Protein AF-C4FIS1-F1 (afdb_monomer_lite)

Structure (mmCIF, N/CA/C/O backbone):
data_AF-C4FIS1-F1
#
_entry.id   AF-C4FIS1-F1
#
loop_
_atom_site.group_PDB
_atom_site.id
_atom_site.type_symbol
_atom_site.label_atom_id
_atom_site.label_alt_id
_atom_site.label_comp_id
_atom_site.label_asym_id
_atom_site.label_entity_id
_atom_site.label_seq_id
_atom_site.pdbx_PDB_ins_code
_atom_site.Cartn_x
_atom_site.Cartn_y
_atom_site.Cartn_z
_atom_site.occupancy
_atom_site.B_iso_or_equiv
_atom_site.auth_seq_id
_atom_site.auth_comp_id
_atom_site.auth_asym_id
_atom_site.auth_atom_id
_atom_site.pdbx_PDB_model_num
ATOM 1 N N . MET A 1 1 ? 16.281 20.045 7.174 1.00 56.47 1 MET A N 1
ATOM 2 C CA . MET A 1 1 ? 15.308 21.058 6.700 1.00 56.47 1 MET A CA 1
ATOM 3 C C . MET A 1 1 ? 15.621 21.549 5.282 1.00 56.47 1 MET A C 1
ATOM 5 O O . MET A 1 1 ? 14.782 21.394 4.405 1.00 56.47 1 MET A O 1
ATOM 9 N N . ILE A 1 2 ? 16.854 21.994 5.016 1.00 57.41 2 ILE A N 1
ATOM 10 C CA . ILE A 1 2 ? 17.340 22.475 3.704 1.00 57.41 2 ILE A CA 1
ATOM 11 C C . ILE A 1 2 ? 17.148 21.480 2.539 1.00 57.41 2 ILE A C 1
ATOM 13 O O . ILE A 1 2 ? 16.610 21.848 1.499 1.00 57.41 2 ILE A O 1
ATOM 17 N N . LYS A 1 3 ? 17.479 20.191 2.721 1.00 56.88 3 LYS A N 1
ATOM 18 C CA . LYS A 1 3 ? 17.316 19.161 1.668 1.00 56.88 3 LYS A CA 1
ATOM 19 C C . LYS A 1 3 ? 15.870 19.012 1.163 1.00 56.88 3 LYS A C 1
ATOM 21 O O . LYS A 1 3 ? 15.664 18.653 0.010 1.00 56.88 3 LYS A O 1
ATOM 26 N N . LYS A 1 4 ? 14.865 19.290 2.006 1.00 59.03 4 LYS A N 1
ATOM 27 C CA . LYS A 1 4 ? 13.437 19.210 1.639 1.00 59.03 4 LYS A CA 1
ATOM 28 C C . LYS A 1 4 ? 13.034 20.363 0.710 1.00 59.03 4 LYS A C 1
ATOM 30 O O . LYS A 1 4 ? 12.317 20.131 -0.256 1.00 59.03 4 LYS A O 1
ATOM 35 N N . ILE A 1 5 ? 13.542 21.567 0.984 1.00 63.53 5 ILE A N 1
ATOM 36 C CA . ILE A 1 5 ? 13.285 22.788 0.203 1.00 63.53 5 ILE A CA 1
ATOM 37 C C . ILE A 1 5 ? 13.875 22.660 -1.204 1.00 63.53 5 ILE A C 1
ATOM 39 O O . ILE A 1 5 ? 13.159 22.846 -2.184 1.00 63.53 5 ILE A O 1
ATOM 43 N N . PHE A 1 6 ? 15.132 22.221 -1.321 1.00 64.06 6 PHE A N 1
ATOM 44 C CA . PHE A 1 6 ? 15.754 21.957 -2.625 1.00 64.06 6 PHE A CA 1
ATOM 45 C C . PHE A 1 6 ? 14.993 20.900 -3.443 1.00 64.06 6 PHE A C 1
ATOM 47 O O . PHE A 1 6 ? 14.843 21.038 -4.655 1.00 64.06 6 PHE A O 1
ATOM 54 N N . LYS A 1 7 ? 14.448 19.869 -2.783 1.00 62.88 7 LYS A N 1
ATOM 55 C CA . LYS A 1 7 ? 13.663 18.816 -3.445 1.00 62.88 7 LYS A CA 1
ATOM 56 C C . LYS A 1 7 ? 12.341 19.340 -4.022 1.00 62.88 7 LYS A C 1
ATOM 58 O O . LYS A 1 7 ? 11.948 18.932 -5.111 1.00 62.88 7 LYS A O 1
ATOM 63 N N . LEU A 1 8 ? 11.675 20.246 -3.304 1.00 63.34 8 LEU A N 1
ATOM 64 C CA . LEU A 1 8 ? 10.459 20.927 -3.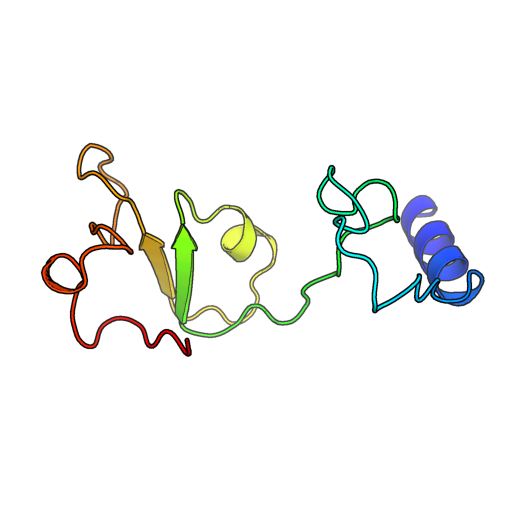760 1.00 63.34 8 LEU A CA 1
ATOM 65 C C . LEU A 1 8 ? 10.742 21.832 -4.963 1.00 63.34 8 LEU A C 1
ATOM 67 O O . LEU A 1 8 ? 10.038 21.738 -5.962 1.00 63.34 8 LEU A O 1
ATOM 71 N N . ILE A 1 9 ? 11.807 22.634 -4.907 1.00 67.00 9 ILE A N 1
ATOM 72 C CA . ILE A 1 9 ? 12.202 23.531 -6.005 1.00 67.00 9 ILE A CA 1
ATOM 73 C C . ILE A 1 9 ? 12.524 22.734 -7.277 1.00 67.00 9 ILE A C 1
ATOM 75 O O . ILE A 1 9 ? 12.055 23.086 -8.358 1.00 67.00 9 ILE A O 1
ATOM 79 N N . ASN A 1 10 ? 13.247 21.616 -7.156 1.00 62.16 10 ASN A N 1
ATOM 80 C CA . ASN A 1 10 ? 13.544 20.755 -8.305 1.00 62.16 10 ASN A CA 1
ATOM 81 C C . ASN A 1 10 ? 12.286 20.137 -8.932 1.00 62.16 10 ASN A C 1
ATOM 83 O O . ASN A 1 10 ? 12.228 20.009 -10.150 1.00 62.16 10 ASN A O 1
ATOM 87 N N . LYS A 1 11 ? 11.257 19.808 -8.138 1.00 63.84 11 LYS A N 1
ATOM 88 C CA . LYS A 1 11 ? 9.984 19.286 -8.665 1.00 63.84 11 LYS A CA 1
ATOM 89 C C . LYS A 1 11 ? 9.244 20.307 -9.537 1.00 63.84 11 LYS A C 1
ATOM 91 O O . LYS A 1 11 ? 8.573 19.907 -10.478 1.00 63.84 11 LYS A O 1
ATOM 96 N N . PHE A 1 12 ? 9.363 21.598 -9.227 1.00 66.50 12 PHE A N 1
ATOM 97 C CA . PHE A 1 12 ? 8.730 22.669 -10.004 1.00 66.50 12 PHE A CA 1
ATOM 98 C C . PHE A 1 12 ? 9.575 23.142 -11.194 1.00 66.50 12 PHE A C 1
ATOM 100 O O . PHE A 1 12 ? 9.019 23.669 -12.151 1.00 66.50 12 PHE A O 1
ATOM 107 N N . ARG A 1 13 ? 10.903 22.963 -11.156 1.00 69.38 13 ARG A N 1
ATOM 108 C CA . ARG A 1 13 ? 11.808 23.386 -12.241 1.00 69.38 13 ARG A CA 1
ATOM 109 C C . ARG A 1 13 ? 11.997 22.348 -13.344 1.00 69.38 13 ARG A C 1
ATOM 111 O O . ARG A 1 13 ? 12.378 22.724 -14.447 1.00 69.38 13 ARG A O 1
ATOM 118 N N . ILE A 1 14 ? 11.783 21.065 -13.057 1.00 69.00 14 ILE A N 1
ATOM 119 C CA . ILE A 1 14 ? 11.971 19.988 -14.033 1.00 69.00 14 ILE A CA 1
ATOM 120 C C . ILE A 1 14 ? 10.601 19.659 -14.642 1.00 69.00 14 ILE A C 1
ATOM 122 O O . ILE A 1 14 ? 9.723 19.199 -13.908 1.00 69.00 14 ILE A O 1
ATOM 126 N N . PRO A 1 15 ? 10.385 19.890 -15.951 1.00 71.94 15 PRO A N 1
ATOM 127 C CA . PRO A 1 15 ? 9.124 19.543 -16.594 1.00 71.94 15 PRO A CA 1
ATOM 128 C C . PRO A 1 15 ? 8.866 18.038 -16.485 1.00 71.94 15 PRO A C 1
ATOM 130 O O . PRO A 1 15 ? 9.793 17.223 -16.516 1.00 71.94 15 PRO A O 1
ATOM 133 N N . VAL A 1 16 ? 7.592 17.662 -16.360 1.00 75.12 16 VAL A N 1
ATOM 134 C CA . VAL A 1 16 ? 7.194 16.251 -16.327 1.00 75.12 16 VAL A CA 1
ATOM 135 C C . VAL A 1 16 ? 7.595 15.602 -17.649 1.00 75.12 16 VAL A C 1
ATOM 137 O O . VAL A 1 16 ? 7.113 15.990 -18.712 1.00 75.12 16 VAL A O 1
ATOM 140 N N . ASN A 1 17 ? 8.473 14.600 -17.586 1.00 80.25 17 ASN A N 1
ATOM 141 C CA . ASN A 1 17 ? 8.766 13.761 -18.738 1.00 80.25 17 ASN A CA 1
ATOM 142 C C . ASN A 1 17 ? 7.613 12.769 -18.922 1.00 80.25 17 ASN A C 1
ATOM 144 O O . ASN A 1 17 ? 7.449 11.846 -18.124 1.00 80.25 17 ASN A O 1
ATOM 148 N N . TRP A 1 18 ? 6.809 12.980 -19.960 1.00 81.25 18 TRP A N 1
ATOM 149 C CA . TRP A 1 18 ? 5.650 12.142 -20.265 1.00 81.25 18 TRP A CA 1
ATOM 150 C C . TRP A 1 18 ? 6.025 10.769 -20.834 1.00 81.25 18 TRP A C 1
ATOM 152 O O . TRP A 1 18 ? 5.193 9.866 -20.808 1.00 81.25 18 TRP A O 1
ATOM 162 N N . TYR A 1 19 ? 7.277 10.586 -21.276 1.00 83.94 19 TYR A N 1
ATOM 163 C CA . TYR A 1 19 ? 7.742 9.410 -22.017 1.00 83.94 19 TYR A CA 1
ATOM 164 C C . TYR A 1 19 ? 6.828 9.072 -23.216 1.00 83.94 19 TYR A C 1
ATOM 166 O O . TYR A 1 19 ? 5.847 9.752 -23.517 1.00 83.94 19 TYR A O 1
ATOM 174 N N . ASN A 1 20 ? 7.163 8.021 -23.964 1.00 89.38 20 ASN A N 1
ATOM 175 C CA . ASN A 1 20 ? 6.249 7.503 -24.975 1.00 89.38 20 ASN A CA 1
ATOM 176 C C . ASN A 1 20 ? 5.168 6.655 -24.291 1.00 89.38 20 ASN A C 1
ATOM 178 O O . ASN A 1 20 ? 5.451 5.554 -23.821 1.00 89.38 20 ASN A O 1
ATOM 182 N N . LEU A 1 21 ? 3.930 7.150 -24.273 1.00 86.69 21 LEU A N 1
ATOM 183 C CA . LEU A 1 21 ? 2.788 6.450 -23.673 1.00 86.69 21 LEU A CA 1
ATOM 184 C C . LEU A 1 21 ? 2.373 5.178 -24.437 1.00 86.69 21 LEU A C 1
ATOM 186 O O . LEU A 1 21 ? 1.608 4.382 -23.908 1.00 86.69 21 LEU A O 1
ATOM 190 N N . ARG A 1 22 ? 2.883 4.960 -25.658 1.00 92.75 22 ARG A N 1
ATOM 191 C CA . ARG A 1 22 ? 2.650 3.741 -26.459 1.00 92.75 22 ARG A CA 1
ATOM 192 C C . ARG A 1 22 ? 3.745 2.683 -26.290 1.00 92.75 22 ARG A C 1
ATOM 194 O O . ARG A 1 22 ? 3.812 1.736 -27.068 1.00 92.75 22 ARG A O 1
ATOM 201 N N . ARG A 1 23 ? 4.657 2.856 -25.332 1.00 91.12 23 ARG A N 1
ATOM 202 C CA . ARG A 1 23 ? 5.745 1.901 -25.098 1.00 91.12 23 ARG A CA 1
ATOM 203 C C . ARG A 1 23 ? 5.200 0.613 -24.475 1.00 91.12 23 ARG A C 1
ATOM 205 O O . ARG A 1 23 ? 4.400 0.671 -23.550 1.00 91.12 23 ARG A O 1
ATOM 212 N N . LEU A 1 24 ? 5.692 -0.535 -24.941 1.00 93.62 24 LEU A N 1
ATOM 213 C CA . LEU A 1 24 ? 5.341 -1.850 -24.381 1.00 93.62 24 LEU A CA 1
ATOM 214 C C . LEU A 1 24 ? 6.151 -2.205 -23.125 1.00 93.62 24 LEU A C 1
ATOM 216 O O . LEU A 1 24 ? 5.775 -3.092 -22.366 1.00 93.62 24 LEU A O 1
ATOM 220 N N . GLU A 1 25 ? 7.261 -1.507 -22.888 1.00 90.06 25 GLU A N 1
ATOM 221 C CA . GLU A 1 25 ? 8.099 -1.720 -21.711 1.00 90.06 25 GLU A CA 1
ATOM 222 C C . GLU A 1 25 ? 7.798 -0.713 -20.592 1.00 90.06 25 GLU A C 1
ATOM 224 O O . GLU A 1 25 ? 7.600 0.473 -20.874 1.00 90.06 25 GLU A O 1
ATOM 229 N N . PRO A 1 26 ? 7.880 -1.116 -19.313 1.00 86.44 26 PRO A N 1
ATOM 230 C CA . PRO A 1 26 ? 7.587 -0.242 -18.177 1.00 86.44 26 PRO A CA 1
ATOM 231 C C . PRO A 1 26 ? 8.589 0.908 -18.067 1.00 86.44 26 PRO A C 1
ATOM 233 O O . PRO A 1 26 ? 9.792 0.664 -18.078 1.00 86.44 26 PRO A O 1
ATOM 236 N N . ILE A 1 27 ? 8.105 2.145 -17.885 1.00 84.00 27 ILE A N 1
ATOM 237 C CA . ILE A 1 27 ? 8.927 3.374 -17.801 1.00 84.00 27 ILE A CA 1
ATOM 238 C C . ILE A 1 27 ? 10.114 3.229 -16.831 1.00 84.00 27 ILE A C 1
ATOM 240 O O . ILE A 1 27 ? 11.201 3.713 -17.127 1.00 84.00 27 ILE A O 1
ATOM 244 N N . SER A 1 28 ? 9.922 2.545 -15.701 1.00 83.50 28 SER A N 1
ATOM 245 C CA . SER A 1 28 ? 10.977 2.206 -14.742 1.00 83.50 28 SER A CA 1
ATOM 246 C C . SER A 1 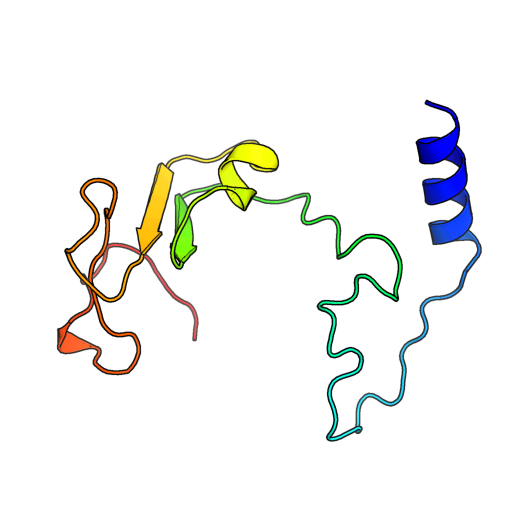28 ? 10.698 0.834 -14.134 1.00 83.50 28 SER A C 1
ATOM 248 O O . SER A 1 28 ? 9.548 0.499 -13.849 1.00 83.50 28 SER A O 1
ATOM 250 N N . ARG A 1 29 ? 11.762 0.055 -13.910 1.00 87.25 29 ARG A N 1
ATOM 251 C CA . ARG A 1 29 ? 11.718 -1.244 -13.214 1.00 87.25 29 ARG A CA 1
ATOM 252 C C . ARG A 1 29 ? 12.066 -1.137 -11.725 1.00 87.25 29 ARG A C 1
ATOM 254 O O . ARG A 1 29 ? 11.986 -2.125 -11.009 1.00 87.25 29 ARG A O 1
ATOM 261 N N . VAL A 1 30 ? 12.416 0.061 -11.248 1.00 84.56 30 VAL A N 1
ATOM 262 C CA . VAL A 1 30 ? 12.819 0.332 -9.855 1.00 84.56 30 VAL A CA 1
ATOM 263 C C . VAL A 1 30 ? 11.781 1.189 -9.131 1.00 84.56 30 VAL A C 1
ATOM 265 O O . VAL A 1 30 ? 12.112 2.106 -8.386 1.00 84.56 30 VAL A O 1
ATOM 268 N N . PHE A 1 31 ? 10.496 0.933 -9.393 1.00 71.62 31 PHE A N 1
ATOM 269 C CA . PHE A 1 31 ? 9.366 1.594 -8.724 1.00 71.62 31 PHE A CA 1
ATOM 270 C C . PHE A 1 31 ? 9.412 3.140 -8.761 1.00 71.62 31 PHE A C 1
ATOM 272 O O . PHE A 1 31 ? 8.868 3.823 -7.894 1.00 71.62 31 PHE A O 1
ATOM 279 N N . GLY A 1 32 ? 10.067 3.718 -9.775 1.00 74.00 32 GLY A N 1
ATOM 280 C CA . GLY A 1 32 ? 10.207 5.166 -9.924 1.00 74.00 32 GLY A CA 1
ATOM 281 C C . GLY A 1 32 ? 11.146 5.844 -8.921 1.00 74.00 32 GLY A C 1
ATOM 282 O O . GLY A 1 32 ? 11.128 7.072 -8.856 1.00 74.00 32 GLY A O 1
ATOM 283 N N . PHE A 1 33 ? 11.964 5.097 -8.165 1.00 74.00 33 PHE A N 1
ATOM 284 C CA . PHE A 1 33 ? 12.999 5.676 -7.292 1.00 74.00 33 PHE A CA 1
ATOM 285 C C . PHE A 1 33 ? 14.063 6.460 -8.077 1.00 74.00 33 PHE A C 1
ATOM 287 O O . PHE A 1 33 ? 14.628 7.425 -7.568 1.00 74.00 33 PHE A O 1
ATOM 294 N N . ASP A 1 34 ? 14.283 6.086 -9.336 1.00 79.94 34 ASP A N 1
ATOM 295 C CA . ASP A 1 34 ? 15.126 6.784 -10.308 1.00 79.94 34 ASP A CA 1
ATOM 296 C C . ASP A 1 34 ? 14.535 8.129 -10.772 1.00 79.94 34 ASP A C 1
ATOM 298 O O . ASP A 1 34 ? 15.252 8.981 -11.288 1.00 79.94 34 ASP A O 1
ATOM 302 N N . ARG A 1 35 ? 13.232 8.356 -10.550 1.00 73.12 35 ARG A N 1
ATOM 303 C CA . ARG A 1 35 ? 12.488 9.541 -11.016 1.00 73.12 35 ARG A CA 1
ATOM 304 C C . ARG A 1 35 ? 12.153 10.522 -9.889 1.00 73.12 35 ARG A C 1
ATOM 306 O O . ARG A 1 35 ? 11.232 11.329 -10.006 1.00 73.12 35 ARG A O 1
ATOM 313 N N . GLY A 1 36 ? 12.907 10.468 -8.792 1.00 72.38 36 GLY A N 1
ATOM 314 C CA . GLY A 1 36 ? 12.755 11.352 -7.639 1.00 72.38 36 GLY A CA 1
ATOM 315 C C . GLY A 1 36 ? 12.009 10.691 -6.483 1.00 72.38 36 GLY A C 1
ATOM 316 O O . GLY A 1 36 ? 12.260 9.540 -6.140 1.00 72.38 36 GLY A O 1
ATOM 317 N N . THR A 1 37 ? 11.128 11.434 -5.804 1.00 63.50 37 THR A N 1
ATOM 318 C CA . THR A 1 37 ? 10.243 10.802 -4.814 1.00 63.50 37 THR A CA 1
ATOM 319 C C . THR A 1 37 ? 9.130 10.094 -5.585 1.00 63.50 37 THR A C 1
ATOM 321 O O . THR A 1 37 ? 8.471 10.770 -6.384 1.00 63.50 37 THR A O 1
ATOM 324 N N . PRO A 1 38 ? 8.875 8.790 -5.350 1.00 63.44 38 PRO A N 1
ATOM 325 C CA . PRO A 1 38 ? 7.638 8.158 -5.798 1.00 63.44 38 PRO A CA 1
ATOM 326 C C . PRO A 1 38 ? 6.457 9.058 -5.440 1.00 63.44 38 PRO A C 1
ATOM 328 O O . PRO A 1 38 ? 6.541 9.762 -4.431 1.00 63.44 38 PRO A O 1
ATOM 331 N N . ILE A 1 39 ? 5.404 9.062 -6.271 1.00 64.44 39 ILE A N 1
ATOM 332 C CA . ILE A 1 39 ? 4.201 9.891 -6.081 1.00 64.44 39 ILE A CA 1
ATOM 333 C C . ILE A 1 39 ? 3.904 9.987 -4.585 1.00 64.44 39 ILE A C 1
ATOM 335 O O . ILE A 1 39 ? 3.648 8.965 -3.946 1.00 64.44 39 ILE A O 1
ATOM 339 N N . ASP A 1 40 ? 4.001 11.199 -4.029 1.00 58.50 40 ASP A N 1
ATOM 340 C CA . ASP A 1 40 ? 3.607 11.457 -2.650 1.00 58.50 40 ASP A CA 1
ATOM 341 C C . ASP A 1 40 ? 2.099 11.190 -2.589 1.00 58.50 40 ASP A C 1
ATOM 343 O O . ASP A 1 40 ? 1.289 12.058 -2.922 1.00 58.50 40 ASP A O 1
ATOM 347 N N . ARG A 1 41 ? 1.714 9.960 -2.236 1.00 63.56 41 ARG A N 1
ATOM 348 C CA . ARG A 1 41 ? 0.319 9.569 -2.039 1.00 63.56 41 ARG A CA 1
ATOM 349 C C . ARG A 1 41 ? -0.136 10.231 -0.742 1.00 63.56 41 ARG A C 1
ATOM 351 O O . ARG A 1 41 ? -0.037 9.657 0.332 1.00 63.56 41 ARG A O 1
ATOM 358 N N . LYS A 1 42 ? -0.547 11.497 -0.838 1.00 56.50 42 LYS A N 1
ATOM 359 C CA . LYS A 1 42 ? -0.975 12.313 0.312 1.00 56.50 42 LYS A CA 1
ATOM 360 C C . LYS A 1 42 ? -2.408 12.032 0.768 1.00 56.50 42 LYS A C 1
ATOM 362 O O . LYS A 1 42 ? -2.841 12.587 1.771 1.00 56.50 42 LYS A O 1
ATOM 367 N N . TYR A 1 43 ? -3.131 11.174 0.055 1.00 64.50 43 TYR A N 1
ATOM 368 C CA . TYR A 1 43 ? -4.522 10.851 0.345 1.00 64.50 43 TYR A CA 1
ATOM 369 C C . TYR A 1 43 ? -4.652 9.351 0.579 1.00 64.50 43 TYR A C 1
ATOM 371 O O . TYR A 1 43 ? -5.032 8.594 -0.305 1.00 64.50 43 TYR A O 1
ATOM 379 N N . ILE A 1 44 ? -4.256 8.928 1.777 1.00 75.75 44 ILE A N 1
ATOM 380 C CA . ILE A 1 44 ? -4.441 7.568 2.277 1.00 75.75 44 ILE A CA 1
ATOM 381 C C . ILE A 1 44 ? -5.392 7.683 3.472 1.00 75.75 44 ILE A C 1
ATOM 383 O O . ILE A 1 44 ? -4.998 8.128 4.553 1.00 75.75 44 ILE A O 1
ATOM 387 N N . GLN A 1 45 ? -6.672 7.404 3.234 1.00 81.94 45 GLN A N 1
ATOM 388 C CA . GLN A 1 45 ? -7.777 7.621 4.174 1.00 81.94 45 GLN A CA 1
ATOM 389 C C . GLN A 1 45 ? -8.830 6.513 4.005 1.00 81.94 45 GLN A C 1
ATOM 391 O O . GLN A 1 45 ? -8.866 5.863 2.964 1.00 81.94 45 GLN A O 1
ATOM 396 N N . GLY A 1 46 ? -9.702 6.317 4.997 1.00 86.06 46 GLY A N 1
ATOM 397 C CA . GLY A 1 46 ? -10.769 5.311 4.960 1.00 86.06 46 GLY A CA 1
ATOM 398 C C . GLY A 1 46 ? -10.336 3.928 5.455 1.00 86.06 46 GLY A C 1
ATOM 399 O O . GLY A 1 46 ? -9.454 3.820 6.303 1.00 86.06 46 GLY A O 1
ATOM 400 N N . VAL A 1 47 ? -11.001 2.877 4.974 1.00 87.25 47 VAL A N 1
ATOM 401 C CA . VAL A 1 47 ? -10.610 1.478 5.223 1.00 87.25 47 VAL A CA 1
ATOM 402 C C . VAL A 1 47 ? -9.530 1.110 4.215 1.00 87.25 47 VAL A C 1
ATOM 404 O O . VAL A 1 47 ? -9.737 1.269 3.014 1.00 87.25 47 VAL A O 1
ATOM 407 N N . ILE A 1 48 ? -8.374 0.654 4.690 1.00 87.00 48 ILE A N 1
ATOM 408 C CA . ILE A 1 48 ? -7.219 0.400 3.827 1.00 87.00 48 ILE A CA 1
ATOM 409 C C . ILE A 1 48 ? -6.882 -1.073 3.854 1.00 87.00 48 ILE A C 1
ATOM 411 O O . ILE A 1 48 ? -6.576 -1.607 4.915 1.00 87.00 48 ILE A O 1
ATOM 415 N N . CYS A 1 49 ? -6.848 -1.684 2.672 1.00 87.31 49 CYS A N 1
ATOM 416 C CA . CYS A 1 49 ? -6.245 -2.991 2.482 1.00 87.31 49 CYS A CA 1
ATOM 417 C C . CYS A 1 49 ? -4.806 -2.853 1.988 1.00 87.31 49 CYS A C 1
ATOM 419 O O . CYS A 1 49 ? -4.564 -2.215 0.962 1.00 87.31 49 CYS A O 1
ATOM 421 N N . GLU A 1 50 ? -3.859 -3.484 2.673 1.00 85.25 50 GLU A N 1
ATOM 422 C CA . GLU A 1 50 ? -2.501 -3.682 2.169 1.00 85.25 50 GLU A CA 1
ATOM 423 C C . GLU A 1 50 ? -2.175 -5.174 2.055 1.00 85.25 50 GLU A C 1
ATOM 425 O O . GLU A 1 50 ? -2.620 -6.000 2.852 1.00 85.25 50 GLU A O 1
ATOM 430 N N . ILE A 1 51 ? -1.366 -5.521 1.052 1.00 86.25 51 ILE A N 1
ATOM 431 C CA . ILE A 1 51 ? -0.908 -6.892 0.817 1.00 86.25 51 ILE A CA 1
ATOM 432 C C . ILE A 1 51 ? 0.395 -7.115 1.580 1.00 86.25 51 ILE A C 1
ATOM 434 O O . ILE A 1 51 ? 1.314 -6.300 1.509 1.00 86.25 51 ILE A O 1
ATOM 438 N N . ALA A 1 52 ? 0.484 -8.243 2.284 1.00 80.38 52 ALA A N 1
ATOM 439 C CA . ALA A 1 52 ? 1.662 -8.704 3.014 1.00 80.38 52 ALA A CA 1
ATOM 440 C C . ALA A 1 52 ? 2.153 -7.780 4.156 1.00 80.38 52 ALA A C 1
ATOM 442 O O . ALA A 1 52 ? 3.149 -8.073 4.820 1.00 80.38 52 ALA A O 1
ATOM 443 N N . GLY A 1 53 ? 1.468 -6.681 4.461 1.00 83.12 53 GLY A N 1
ATOM 444 C CA . GLY A 1 53 ? 1.876 -5.768 5.523 1.00 83.12 53 GLY A CA 1
ATOM 445 C C . GLY A 1 53 ? 0.928 -4.591 5.686 1.00 83.12 53 GLY A C 1
ATOM 446 O O . GLY A 1 53 ? -0.169 -4.596 5.157 1.00 83.12 53 GLY A O 1
ATOM 447 N N . GLY A 1 54 ? 1.355 -3.593 6.455 1.00 83.38 54 GLY A N 1
ATOM 448 C CA . GLY A 1 54 ? 0.619 -2.336 6.644 1.00 83.38 54 GLY A CA 1
ATOM 449 C C . GLY A 1 54 ? 1.555 -1.158 6.901 1.00 83.38 54 GLY A C 1
ATOM 450 O O . GLY A 1 54 ? 1.205 -0.215 7.603 1.00 83.38 54 GLY A O 1
ATOM 451 N N . THR A 1 55 ? 2.816 -1.270 6.477 1.00 84.00 55 THR A N 1
ATOM 452 C CA . THR A 1 55 ? 3.867 -0.304 6.827 1.00 84.00 55 THR A CA 1
ATOM 453 C C . THR A 1 55 ? 3.654 1.033 6.134 1.00 84.00 55 THR A C 1
ATOM 455 O O . THR A 1 55 ? 4.034 2.066 6.684 1.00 84.00 55 THR A O 1
ATOM 458 N N . TYR A 1 56 ? 3.038 1.034 4.952 1.00 82.12 56 TYR A N 1
ATOM 459 C CA . TYR A 1 56 ? 2.871 2.239 4.160 1.00 82.12 56 TYR A CA 1
ATOM 460 C C . TYR A 1 56 ? 1.756 3.124 4.719 1.00 82.12 56 TYR A C 1
ATOM 462 O O . TYR A 1 56 ? 1.997 4.283 5.056 1.00 82.12 56 TYR A O 1
ATOM 470 N N . SER A 1 57 ? 0.556 2.578 4.898 1.00 85.25 57 SER A N 1
ATOM 471 C CA . SER A 1 57 ? -0.581 3.311 5.455 1.00 85.25 57 SER A CA 1
ATOM 472 C C . SER A 1 57 ? -0.374 3.689 6.917 1.00 85.25 57 SER A C 1
ATOM 474 O O . SER A 1 57 ? -0.746 4.791 7.294 1.00 85.25 57 SER A O 1
ATOM 476 N N . LYS A 1 58 ? 0.308 2.870 7.729 1.00 86.25 58 LYS A N 1
ATOM 477 C CA . LYS A 1 58 ? 0.678 3.273 9.100 1.00 86.25 58 LYS A CA 1
ATOM 478 C C . LYS A 1 58 ? 1.638 4.461 9.132 1.00 86.25 58 LYS A C 1
ATOM 480 O O . LYS A 1 58 ? 1.651 5.211 10.101 1.00 86.25 58 LYS A O 1
ATOM 485 N N . LYS A 1 59 ? 2.466 4.623 8.097 1.00 85.25 59 LYS A N 1
ATOM 486 C CA . LYS A 1 59 ? 3.453 5.706 8.010 1.00 85.25 59 LYS A CA 1
ATOM 487 C C . LYS A 1 59 ? 2.894 6.981 7.378 1.00 85.25 59 LYS A C 1
ATOM 489 O O . LYS A 1 59 ? 3.358 8.068 7.714 1.00 85.25 59 LYS A O 1
ATOM 494 N N . TYR A 1 60 ? 1.959 6.853 6.438 1.00 83.69 60 TYR A N 1
ATOM 495 C CA . TYR A 1 60 ? 1.500 7.960 5.589 1.00 83.69 60 TYR A CA 1
ATOM 496 C C . TYR A 1 60 ? -0.014 8.211 5.638 1.00 83.69 60 TYR A C 1
ATOM 498 O O . TYR A 1 60 ? -0.484 9.184 5.050 1.00 83.69 60 TYR A O 1
ATOM 506 N N . GLY A 1 61 ? -0.776 7.355 6.313 1.00 84.62 61 GLY A N 1
ATOM 507 C CA . GLY A 1 61 ? -2.207 7.520 6.524 1.00 84.62 61 GLY A CA 1
ATOM 508 C C . GLY A 1 61 ? -2.505 8.654 7.497 1.00 84.62 61 GLY A C 1
ATOM 509 O O . GLY A 1 61 ? -1.766 8.878 8.453 1.00 84.62 61 GLY A O 1
ATOM 510 N N . SER A 1 62 ? -3.590 9.379 7.242 1.00 84.69 62 SER A N 1
ATOM 511 C CA . SER A 1 62 ? -4.034 10.478 8.107 1.00 84.69 62 SER A CA 1
ATOM 512 C C . SER A 1 62 ? -5.412 10.222 8.706 1.00 84.69 62 SER A C 1
ATOM 514 O O . SER A 1 62 ? -5.574 10.299 9.916 1.00 84.69 62 SER A O 1
ATOM 516 N N . ASN A 1 63 ? -6.394 9.867 7.876 1.00 88.69 63 ASN A N 1
ATOM 517 C CA . ASN A 1 63 ? -7.778 9.618 8.289 1.00 88.69 63 ASN A CA 1
ATOM 518 C C . ASN A 1 63 ? -8.164 8.154 8.026 1.00 88.69 63 ASN A C 1
ATOM 520 O O . ASN A 1 63 ? -9.109 7.862 7.291 1.00 88.69 63 ASN A O 1
ATOM 524 N N . VAL A 1 64 ? -7.347 7.228 8.532 1.00 89.12 64 VAL A N 1
ATOM 525 C CA . VAL A 1 64 ? -7.546 5.785 8.346 1.00 89.12 64 VAL A CA 1
ATOM 526 C C . VAL A 1 64 ? -8.526 5.266 9.394 1.00 89.12 64 VAL A C 1
ATOM 528 O O . VAL A 1 64 ? -8.291 5.425 10.587 1.00 89.12 64 VAL A O 1
ATOM 531 N N . LYS A 1 65 ? -9.610 4.630 8.945 1.00 89.88 65 LYS A N 1
ATOM 532 C CA . LYS A 1 65 ? -10.629 4.003 9.800 1.00 89.88 65 LYS A CA 1
ATOM 533 C C . LYS A 1 65 ? -10.198 2.619 10.285 1.00 89.88 65 LYS A C 1
ATOM 535 O O . LYS A 1 65 ? -10.413 2.288 11.445 1.00 89.88 65 LYS A O 1
ATOM 540 N N . SER A 1 66 ? -9.586 1.820 9.412 1.00 88.19 66 SER A N 1
ATOM 541 C CA . SER A 1 66 ? -9.037 0.508 9.758 1.00 88.19 66 SER A CA 1
ATOM 542 C C . SER A 1 66 ? -7.928 0.094 8.792 1.00 88.19 66 SER A C 1
ATOM 544 O O . SER A 1 66 ? -7.857 0.566 7.653 1.00 88.19 66 SER A O 1
ATOM 546 N N . TYR A 1 67 ? -7.056 -0.787 9.281 1.00 87.25 67 TYR A N 1
ATOM 547 C CA . TYR A 1 67 ? -5.967 -1.390 8.525 1.00 87.25 67 TYR A CA 1
ATOM 548 C C . TYR A 1 67 ? -6.271 -2.871 8.349 1.00 87.25 67 TYR A C 1
ATOM 550 O O . TYR A 1 67 ? -6.181 -3.634 9.305 1.00 87.25 67 TYR A O 1
ATOM 558 N N . GLU A 1 68 ? -6.607 -3.269 7.135 1.00 87.44 68 GLU A N 1
ATOM 559 C CA . GLU A 1 68 ? -6.834 -4.651 6.745 1.00 87.44 68 GLU A CA 1
ATOM 560 C C . GLU A 1 68 ? -5.570 -5.168 6.056 1.00 87.44 68 GLU A C 1
ATOM 562 O O . GLU A 1 68 ? -5.074 -4.568 5.102 1.00 87.44 68 GLU A O 1
ATOM 567 N N . ILE A 1 69 ? -5.018 -6.276 6.548 1.00 86.62 69 ILE A N 1
ATOM 568 C CA . ILE A 1 69 ? -3.819 -6.880 5.963 1.00 86.62 69 ILE A CA 1
ATOM 569 C C . ILE A 1 69 ? -4.218 -8.179 5.277 1.00 86.62 69 ILE A C 1
ATOM 571 O O . ILE A 1 69 ? -4.659 -9.123 5.941 1.00 86.62 69 ILE A O 1
ATOM 575 N N . PHE A 1 70 ? -4.027 -8.208 3.961 1.00 86.19 70 PHE A N 1
ATOM 576 C CA . PHE A 1 70 ? -4.268 -9.359 3.106 1.00 86.19 70 PHE A CA 1
ATOM 577 C C . PHE A 1 70 ? -3.015 -10.226 2.977 1.00 86.19 70 PHE A C 1
ATOM 579 O O . PHE A 1 70 ? -1.926 -9.731 2.670 1.00 86.19 70 PHE A O 1
ATOM 586 N N . TYR A 1 71 ? -3.174 -11.532 3.161 1.00 86.44 71 TYR A N 1
ATOM 587 C CA . TYR A 1 71 ? -2.137 -12.534 2.935 1.00 86.44 71 TYR A CA 1
ATOM 588 C C . TYR A 1 71 ? -2.707 -13.747 2.208 1.00 86.44 71 TYR A C 1
ATOM 590 O O . TYR A 1 71 ? -3.873 -14.091 2.347 1.00 86.44 71 TYR A O 1
ATOM 598 N N . TYR A 1 72 ? -1.843 -14.443 1.476 1.00 84.19 72 TYR A N 1
ATOM 599 C CA . TYR A 1 72 ? -2.222 -15.667 0.773 1.00 84.19 72 TYR A CA 1
ATOM 600 C C . TYR A 1 72 ? -2.182 -16.924 1.658 1.00 84.19 72 TYR A C 1
ATOM 602 O O . TYR A 1 72 ? -2.709 -17.962 1.274 1.00 84.19 72 TYR A O 1
ATOM 610 N N . THR A 1 73 ? -1.575 -16.846 2.848 1.00 78.94 73 THR A N 1
ATOM 611 C CA . THR A 1 73 ? -1.463 -17.955 3.809 1.00 78.94 73 THR A CA 1
ATOM 612 C C . THR A 1 73 ? -1.816 -17.513 5.223 1.00 78.94 73 THR A C 1
ATOM 614 O O . THR A 1 73 ? -1.647 -16.350 5.591 1.00 78.94 73 THR A O 1
ATOM 617 N N . ASN A 1 74 ? -2.255 -18.469 6.044 1.00 74.00 74 ASN A N 1
ATOM 618 C CA . ASN A 1 74 ? -2.620 -18.247 7.445 1.00 74.00 74 ASN A CA 1
ATOM 619 C C . ASN A 1 74 ? -1.426 -18.361 8.418 1.00 74.00 74 ASN A C 1
ATOM 621 O O . ASN A 1 74 ? -1.598 -18.478 9.626 1.00 74.00 74 ASN A O 1
ATOM 625 N N . ASN A 1 75 ? -0.192 -18.346 7.911 1.00 72.25 75 ASN A N 1
ATOM 626 C CA . ASN A 1 75 ? 1.001 -18.620 8.721 1.00 72.25 75 ASN A CA 1
ATOM 627 C C . ASN A 1 75 ? 1.482 -17.400 9.527 1.00 72.25 75 ASN A C 1
ATOM 629 O O . ASN A 1 75 ? 2.526 -17.466 10.172 1.00 72.25 75 ASN A O 1
ATOM 633 N N . ASN A 1 76 ? 0.755 -16.279 9.484 1.00 65.75 76 ASN A N 1
ATOM 634 C CA . ASN A 1 76 ? 1.117 -15.056 10.191 1.00 65.75 76 ASN A CA 1
ATOM 635 C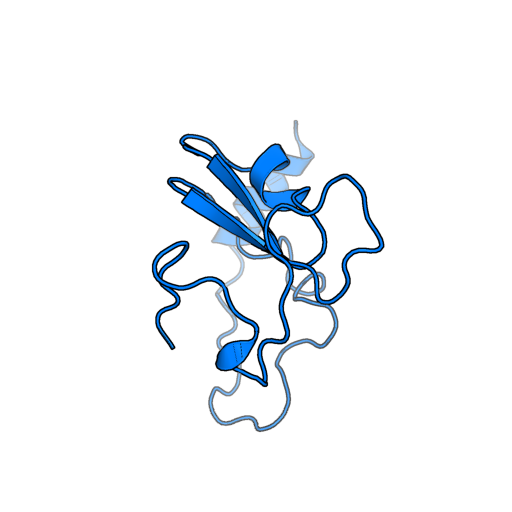 C . ASN A 1 76 ? 0.018 -14.691 11.209 1.00 65.75 76 ASN A C 1
ATOM 637 O O . ASN A 1 76 ? -1.109 -14.408 10.812 1.00 65.75 76 ASN A O 1
ATOM 641 N N . PRO A 1 77 ? 0.317 -14.591 12.516 1.00 61.75 77 PRO A N 1
ATOM 642 C CA . PRO A 1 77 ? -0.694 -14.284 13.537 1.00 61.75 77 PRO A CA 1
ATOM 643 C C . PRO A 1 77 ? -1.256 -12.851 13.451 1.00 61.75 77 PRO A C 1
ATOM 645 O O . PRO A 1 77 ? -2.120 -12.474 14.234 1.00 61.75 77 PRO A O 1
ATOM 648 N N . LYS A 1 78 ? -0.751 -12.028 12.522 1.00 64.56 78 LYS A N 1
ATOM 649 C CA . LYS A 1 78 ? -1.182 -10.641 12.283 1.00 64.56 78 LYS A CA 1
ATOM 650 C C . LYS A 1 78 ? -2.041 -10.481 11.020 1.00 64.56 78 LYS A C 1
ATOM 652 O O . LYS A 1 78 ? -2.323 -9.344 10.642 1.00 64.56 78 LYS A O 1
ATOM 657 N N . VAL A 1 79 ? -2.398 -11.575 10.337 1.00 63.47 79 VAL A N 1
ATOM 658 C CA . VAL A 1 79 ? -3.251 -11.519 9.139 1.00 63.47 79 VAL A CA 1
ATOM 659 C C . VAL A 1 79 ? -4.705 -11.285 9.532 1.00 63.47 79 VAL A C 1
ATOM 661 O O . VAL A 1 79 ? -5.214 -11.929 10.443 1.00 63.47 79 VAL A O 1
ATOM 664 N N . ILE A 1 80 ? -5.375 -10.381 8.813 1.00 72.19 80 ILE A N 1
ATOM 665 C CA . ILE A 1 80 ? -6.791 -10.048 9.032 1.00 72.19 80 ILE A CA 1
ATOM 666 C C . ILE A 1 80 ? -7.669 -10.579 7.882 1.00 72.19 80 ILE A C 1
ATOM 668 O O . ILE A 1 80 ? -8.859 -10.849 8.074 1.00 72.19 80 ILE A O 1
ATOM 672 N N . ILE A 1 81 ? -7.091 -10.764 6.688 1.00 78.62 81 ILE A N 1
ATOM 673 C CA . ILE A 1 81 ? -7.750 -11.373 5.527 1.00 78.62 81 ILE A CA 1
ATOM 674 C C . ILE A 1 81 ? -6.804 -12.398 4.897 1.00 78.62 81 ILE A C 1
ATOM 676 O O . ILE A 1 81 ? -5.699 -12.048 4.484 1.00 78.62 81 ILE A O 1
ATOM 680 N N . VAL A 1 82 ? -7.246 -13.654 4.815 1.00 83.62 82 VAL A N 1
ATOM 681 C CA . VAL A 1 82 ? -6.534 -14.731 4.114 1.00 83.62 82 VAL A CA 1
ATOM 682 C C . VAL A 1 82 ? -7.299 -15.073 2.842 1.00 83.62 82 VAL A C 1
ATOM 684 O O . VAL A 1 82 ? -8.507 -15.277 2.910 1.00 83.62 82 VAL A O 1
ATOM 687 N N . GLY A 1 83 ? -6.612 -15.148 1.704 1.00 83.69 83 GLY A N 1
ATOM 688 C CA . GLY A 1 83 ? -7.213 -15.600 0.452 1.00 83.69 83 GLY A CA 1
ATOM 689 C C . GLY A 1 83 ? -6.254 -15.556 -0.734 1.00 83.69 83 GLY A C 1
ATOM 690 O O . GLY A 1 83 ? -5.157 -15.008 -0.664 1.00 83.69 83 GLY A O 1
ATOM 691 N N . ILE A 1 84 ? -6.674 -16.128 -1.851 1.00 83.94 84 ILE A N 1
ATOM 692 C CA . ILE A 1 84 ? -5.940 -16.176 -3.111 1.00 83.94 84 ILE A CA 1
ATOM 693 C C . ILE A 1 84 ? -6.677 -15.2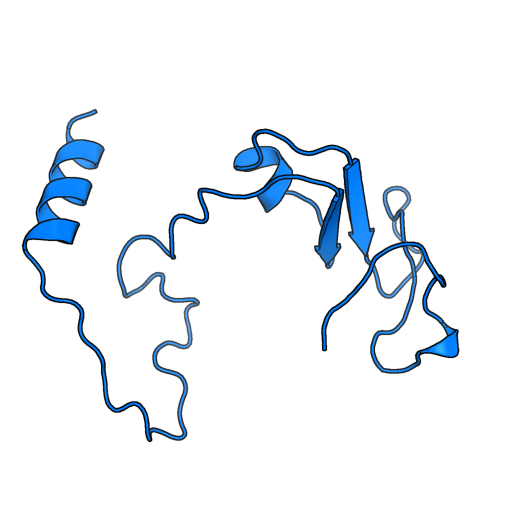84 -4.113 1.00 83.94 84 ILE A C 1
ATOM 695 O O . ILE A 1 84 ? -7.830 -15.529 -4.444 1.00 83.94 84 ILE A O 1
ATOM 699 N N . LEU A 1 85 ? -6.010 -14.254 -4.642 1.00 83.88 85 LEU A N 1
ATOM 700 C CA . LEU A 1 85 ? -6.646 -13.295 -5.561 1.00 83.88 85 LEU A CA 1
ATOM 701 C C . LEU A 1 85 ? -7.089 -13.919 -6.896 1.00 83.88 85 LEU A C 1
ATOM 703 O O . LEU A 1 85 ? -7.961 -13.371 -7.560 1.00 83.88 85 LEU A O 1
ATOM 707 N N . THR A 1 86 ? -6.503 -15.053 -7.287 1.00 85.69 86 THR A N 1
ATOM 708 C CA . THR A 1 86 ? -6.903 -15.810 -8.483 1.00 85.69 86 THR A CA 1
ATOM 709 C C . THR A 1 86 ? -8.078 -16.757 -8.239 1.00 85.69 86 THR A C 1
ATOM 711 O O . THR A 1 86 ? -8.632 -17.268 -9.205 1.00 85.69 86 THR A O 1
ATOM 714 N N . ASP A 1 87 ? -8.460 -17.006 -6.983 1.00 86.19 87 ASP A N 1
ATOM 715 C CA . ASP A 1 87 ? -9.610 -17.840 -6.626 1.00 86.19 87 ASP A CA 1
ATOM 716 C C . ASP A 1 87 ? -10.584 -17.039 -5.761 1.00 86.19 87 ASP A C 1
ATOM 718 O O . ASP A 1 87 ? -10.448 -16.941 -4.539 1.00 86.19 87 ASP A O 1
ATOM 722 N N . ILE A 1 88 ? -11.606 -16.484 -6.413 1.00 84.19 88 ILE A N 1
ATOM 723 C CA . ILE A 1 88 ? -12.626 -15.640 -5.784 1.00 84.19 88 ILE A CA 1
ATOM 724 C C . ILE A 1 88 ? -13.318 -16.331 -4.597 1.00 84.19 88 ILE A C 1
ATOM 726 O O . ILE A 1 88 ? -13.756 -15.658 -3.667 1.00 84.19 88 ILE A O 1
ATOM 730 N N . ASN A 1 89 ? -1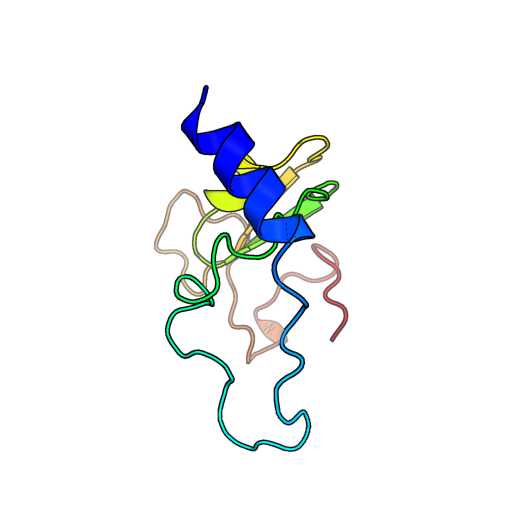3.393 -17.668 -4.593 1.00 86.69 89 ASN A N 1
ATOM 731 C CA . ASN A 1 89 ? -14.069 -18.424 -3.538 1.00 86.69 89 ASN A CA 1
ATOM 732 C C . ASN A 1 89 ? -13.310 -18.372 -2.211 1.00 86.69 89 ASN A C 1
ATOM 734 O O . ASN A 1 89 ? -13.904 -18.566 -1.153 1.00 86.69 89 ASN A O 1
ATOM 738 N N . THR A 1 90 ? -12.009 -18.088 -2.263 1.00 84.38 90 THR A N 1
ATOM 739 C CA . THR A 1 90 ? -11.155 -17.965 -1.077 1.00 84.38 90 THR A CA 1
ATOM 740 C C . THR A 1 90 ? -11.207 -16.577 -0.442 1.00 84.38 90 THR A C 1
ATOM 742 O O . THR A 1 90 ? -10.659 -16.383 0.641 1.00 84.38 90 THR A O 1
ATOM 745 N N . LEU A 1 91 ? -11.842 -15.597 -1.095 1.00 82.81 91 LEU A N 1
ATOM 746 C CA . LEU A 1 91 ? -11.890 -14.216 -0.626 1.00 82.81 91 LEU A CA 1
ATOM 747 C C . LEU A 1 91 ? -13.094 -13.980 0.290 1.00 82.81 91 LEU A C 1
ATOM 749 O O . LEU A 1 91 ? -14.208 -14.450 0.051 1.00 82.81 91 LEU A O 1
ATOM 753 N N . SER A 1 92 ? -12.882 -13.181 1.335 1.00 78.56 92 SER A N 1
ATOM 754 C CA . SER A 1 92 ? -13.954 -12.759 2.234 1.00 78.56 92 SER A CA 1
ATOM 755 C C . SER A 1 92 ? -14.941 -11.850 1.500 1.00 78.56 92 SER A C 1
ATOM 757 O O . SER A 1 92 ? -14.574 -10.753 1.071 1.00 78.56 92 SER A O 1
ATOM 759 N N . LYS A 1 93 ? -16.202 -12.276 1.395 1.00 80.25 93 LYS A N 1
ATOM 760 C CA . LYS A 1 93 ? -17.268 -11.483 0.769 1.00 80.25 93 LYS A CA 1
ATOM 761 C C . LYS A 1 93 ? -17.588 -10.232 1.593 1.00 80.25 93 LYS A C 1
ATOM 763 O O . LYS A 1 93 ? -17.557 -10.280 2.820 1.00 80.25 93 LYS A O 1
ATOM 768 N N . ASN A 1 94 ? -17.932 -9.137 0.911 1.00 79.06 94 ASN A N 1
ATOM 769 C CA . ASN A 1 94 ? -18.437 -7.881 1.490 1.00 79.06 94 ASN A CA 1
ATOM 770 C C . ASN A 1 94 ? -17.538 -7.238 2.563 1.00 79.06 94 ASN A C 1
ATOM 772 O O . ASN A 1 94 ? -18.017 -6.447 3.373 1.00 79.06 94 ASN A O 1
ATOM 776 N N . LYS A 1 95 ? -16.245 -7.586 2.602 1.00 77.88 95 LYS A N 1
ATOM 777 C CA . LYS A 1 95 ? -15.305 -7.019 3.576 1.00 77.88 95 LYS A CA 1
ATOM 778 C C . LYS A 1 95 ? -14.602 -5.777 3.036 1.00 77.88 95 LYS A C 1
ATOM 780 O O . LYS A 1 95 ? -14.453 -4.799 3.760 1.00 77.88 95 LYS A O 1
ATOM 785 N N . ILE A 1 96 ? -14.169 -5.825 1.776 1.00 79.62 96 ILE 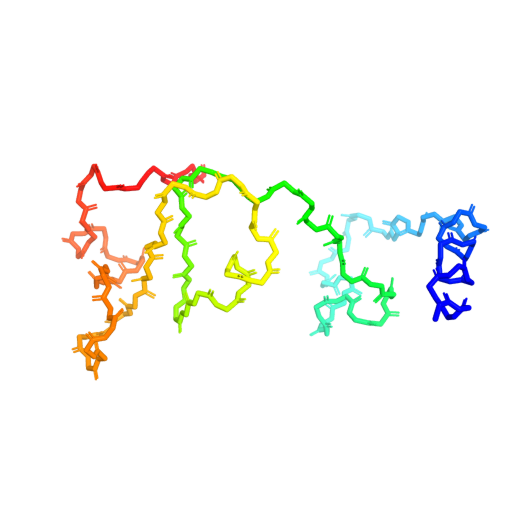A N 1
ATOM 786 C CA . ILE A 1 96 ? -13.495 -4.727 1.079 1.00 79.62 96 ILE A CA 1
ATOM 787 C C . ILE A 1 96 ? -13.962 -4.731 -0.369 1.00 79.62 96 ILE A C 1
ATOM 789 O O . ILE A 1 96 ? -13.879 -5.764 -1.035 1.00 79.62 96 ILE A O 1
ATOM 793 N N . ASP A 1 97 ? -14.403 -3.573 -0.850 1.00 70.38 97 ASP A N 1
ATOM 794 C CA . ASP A 1 97 ? -14.685 -3.378 -2.265 1.00 70.38 97 ASP A CA 1
ATOM 795 C C . ASP A 1 97 ? -13.372 -3.177 -3.018 1.00 70.38 97 ASP A C 1
ATOM 797 O O . ASP A 1 97 ? -12.610 -2.241 -2.763 1.00 70.38 97 ASP A O 1
ATOM 801 N N . VAL A 1 98 ? -13.108 -4.072 -3.961 1.00 62.03 98 VAL A N 1
ATOM 802 C CA . VAL A 1 98 ? -12.076 -3.896 -4.979 1.00 62.03 98 VAL A CA 1
ATOM 803 C C . VAL A 1 98 ? -12.776 -3.527 -6.281 1.00 62.03 98 VAL A C 1
ATOM 805 O O . VAL A 1 98 ? -13.490 -4.338 -6.864 1.00 62.03 98 VAL A O 1
ATOM 808 N N . LEU A 1 99 ? -12.595 -2.281 -6.720 1.00 40.84 99 LEU A N 1
ATOM 809 C CA . LEU A 1 99 ? -12.876 -1.895 -8.101 1.00 40.84 99 LEU A CA 1
ATOM 810 C C . LEU A 1 99 ? -11.811 -2.571 -8.971 1.00 40.84 99 LEU A C 1
ATOM 812 O O . LEU A 1 99 ? -10.637 -2.200 -8.890 1.00 40.84 99 LEU A O 1
ATOM 816 N N . PHE A 1 100 ? -12.214 -3.595 -9.721 1.00 35.56 100 PHE A N 1
ATOM 817 C CA . PHE A 1 100 ? -11.424 -4.132 -10.828 1.00 35.56 100 PHE A CA 1
ATOM 818 C C . PHE A 1 100 ? -11.545 -3.223 -12.050 1.00 35.56 100 PHE A C 1
ATOM 820 O O . PHE A 1 100 ? -12.668 -2.726 -12.300 1.00 35.56 100 PHE A O 1
#

pLDDT: mean 76.77, std 11.48, range [35.56, 93.62]

Secondary structure (DSSP, 8-state):
-HHHHHHHHHHHHS------TT-SS-S-SSTTGGGSS-------EEEEEEES--HHHHHH-SEEEEEEEEESSS--TT-SEE--TT-GGGSPTTSS----

Organism: NCBI:txid432331

Radius of gyration: 18.08 Å; chains: 1; bounding box: 36×42×40 Å

Foldseek 3Di:
DVVVVVLVVVVVVDDDDPDPPPDPDDPDPPQCVVVRDRPLCQDDAEADEDEPDQVPCVVRPDHYPYYAYEYCDPPDPPHRWHADPVDPVRGDPPPDDDDD

Sequence (100 aa):
MIKKIFKLINKFRIPVNWYNLRRLEPISRVFGFDRGTPIDRKYIQGVICEIAGGTYSKKYGSNVKSYEIFYYTNNNPKVIIVGILTDINTLSKNKIDVLF